Protein AF-W1X9Y3-F1 (afdb_monomer_lite)

Organism: NCBI:txid1403943

InterPro domains:
  IPR015813 Pyruvate/Phosphoenolpyruvate kinase-like domain superfamily [SSF51621] (1-136)
  IPR021135 Phosphoenolpyruvate carboxylase [PF00311] (2-136)
  IPR021135 Phosphoenolpyruvate carboxylase [PR00150] (36-56)
  IPR021135 Phosphoenolpyruvate carboxylase [PR00150] (78-107)
  IPR021135 Phosphoenolpyruvate carboxylase [PTHR30523] (2-136)
  IPR033129 Phosphoenolpyruvate carboxylase, His active site [PS00393] (38-50)

Structure (mmCIF, N/CA/C/O backbone):
data_AF-W1X9Y3-F1
#
_entry.id   AF-W1X9Y3-F1
#
loop_
_atom_site.group_PDB
_atom_site.id
_atom_site.type_symbol
_atom_site.label_atom_id
_atom_site.label_alt_id
_atom_site.label_comp_id
_atom_site.label_asym_id
_atom_site.label_entity_id
_atom_site.label_seq_id
_atom_site.pdbx_PDB_ins_code
_atom_site.Cartn_x
_atom_site.Cartn_y
_atom_site.Cartn_z
_atom_site.occupancy
_atom_site.B_iso_or_equiv
_atom_site.auth_seq_id
_atom_site.auth_comp_id
_atom_site.auth_asym_id
_atom_site.auth_atom_id
_atom_site.pdbx_PDB_model_num
ATOM 1 N N . PRO A 1 1 ? -1.146 -14.427 4.526 1.00 77.19 1 PRO A N 1
ATOM 2 C CA . PRO A 1 1 ? -1.978 -13.210 4.691 1.00 77.19 1 PRO A CA 1
ATOM 3 C C . PRO A 1 1 ? -2.707 -12.871 3.387 1.00 77.19 1 PRO A C 1
ATOM 5 O O . PRO A 1 1 ? -2.114 -13.002 2.320 1.00 77.19 1 PRO A O 1
ATOM 8 N N . VAL A 1 2 ? -3.977 -12.478 3.479 1.00 89.88 2 VAL A N 1
ATOM 9 C CA . VAL A 1 2 ? -4.767 -12.007 2.331 1.00 89.88 2 VAL A CA 1
ATOM 10 C C . VAL A 1 2 ? -4.465 -10.523 2.107 1.00 89.88 2 VAL A C 1
ATOM 12 O O . VAL A 1 2 ? -4.420 -9.758 3.070 1.00 89.88 2 VAL A O 1
ATOM 15 N N . ALA A 1 3 ? -4.240 -10.125 0.854 1.00 94.06 3 ALA A N 1
ATOM 16 C CA . ALA A 1 3 ? -4.003 -8.736 0.470 1.00 94.06 3 ALA A CA 1
ATOM 17 C C . ALA A 1 3 ? -5.013 -8.332 -0.618 1.00 94.06 3 ALA A C 1
ATOM 19 O O . ALA A 1 3 ? -4.892 -8.829 -1.739 1.00 94.06 3 ALA A O 1
ATOM 20 N N . PRO A 1 4 ? -6.017 -7.491 -0.311 1.00 95.19 4 PRO A N 1
ATOM 21 C CA . PRO A 1 4 ? -6.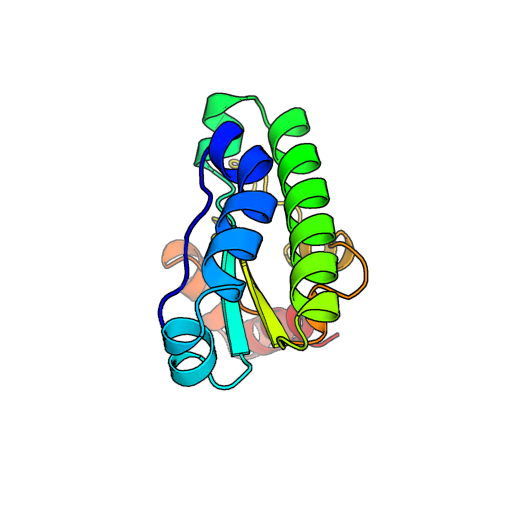942 -6.999 -1.324 1.00 95.19 4 PRO A CA 1
ATOM 22 C C . PRO A 1 4 ? -6.210 -6.097 -2.321 1.00 95.19 4 PRO A C 1
ATOM 24 O O . PRO A 1 4 ? -5.310 -5.344 -1.939 1.00 95.19 4 PRO A O 1
ATOM 27 N N . LEU A 1 5 ? -6.604 -6.193 -3.590 1.00 94.69 5 LEU A N 1
ATOM 28 C CA . LEU A 1 5 ? -6.145 -5.341 -4.682 1.00 94.69 5 LEU A CA 1
ATOM 29 C C . LEU A 1 5 ? -7.278 -4.390 -5.063 1.00 94.69 5 LEU A C 1
ATOM 31 O O . LEU A 1 5 ? -8.344 -4.849 -5.461 1.00 94.69 5 LEU A O 1
ATOM 35 N N . PHE A 1 6 ? -7.027 -3.087 -4.957 1.00 92.75 6 PHE A N 1
ATOM 36 C CA . PHE A 1 6 ? -7.919 -2.050 -5.472 1.00 92.75 6 PHE A CA 1
ATOM 37 C C . PHE A 1 6 ? -7.358 -1.545 -6.802 1.00 92.75 6 PHE A C 1
ATOM 39 O O . PHE A 1 6 ? -6.261 -0.977 -6.836 1.00 92.75 6 PHE A O 1
ATOM 46 N N . GLU A 1 7 ? -8.065 -1.829 -7.896 1.00 87.38 7 GLU A N 1
ATOM 47 C CA . GLU A 1 7 ? -7.531 -1.712 -9.254 1.00 87.38 7 GLU A CA 1
ATOM 48 C C . GLU A 1 7 ? -8.179 -0.585 -10.066 1.00 87.38 7 GLU A C 1
ATOM 50 O O . GLU A 1 7 ? -7.459 0.187 -10.701 1.00 87.38 7 GLU A O 1
ATOM 55 N N . THR A 1 8 ? -9.504 -0.454 -10.037 1.00 87.75 8 THR A N 1
ATOM 56 C CA . THR A 1 8 ? -10.239 0.596 -10.767 1.00 87.75 8 THR A CA 1
ATOM 57 C C . THR A 1 8 ? -10.321 1.903 -9.975 1.00 87.75 8 THR A C 1
ATOM 59 O O . THR A 1 8 ? -9.977 1.950 -8.789 1.00 87.75 8 THR A O 1
ATOM 62 N N . LEU A 1 9 ? -10.773 2.994 -10.609 1.00 85.38 9 LEU A N 1
ATOM 63 C CA . LEU A 1 9 ? -11.008 4.247 -9.884 1.00 85.38 9 LEU A CA 1
ATOM 64 C C . LEU A 1 9 ? -12.052 4.060 -8.771 1.00 85.38 9 LEU A C 1
ATOM 66 O O . LEU A 1 9 ? -11.857 4.537 -7.651 1.00 85.38 9 LEU A O 1
ATOM 70 N N . ASP A 1 10 ? -13.130 3.337 -9.068 1.00 89.50 10 ASP A N 1
ATOM 71 C CA . ASP A 1 10 ? -14.195 3.062 -8.106 1.00 89.50 10 ASP A CA 1
ATOM 72 C C . ASP A 1 10 ? -13.695 2.203 -6.941 1.00 89.50 10 ASP A C 1
ATOM 74 O O . ASP A 1 10 ? -14.016 2.492 -5.787 1.00 89.50 10 ASP A O 1
ATOM 78 N N . ASP A 1 11 ? -12.843 1.210 -7.200 1.00 91.81 11 ASP A N 1
ATOM 79 C CA . ASP A 1 11 ? -12.226 0.413 -6.135 1.00 91.81 11 ASP A CA 1
ATOM 80 C C . ASP A 1 11 ? -11.382 1.281 -5.198 1.00 91.81 11 ASP A C 1
ATOM 82 O O . ASP A 1 11 ? -11.470 1.147 -3.978 1.00 91.81 11 ASP A O 1
ATOM 86 N N . LEU A 1 12 ? -10.577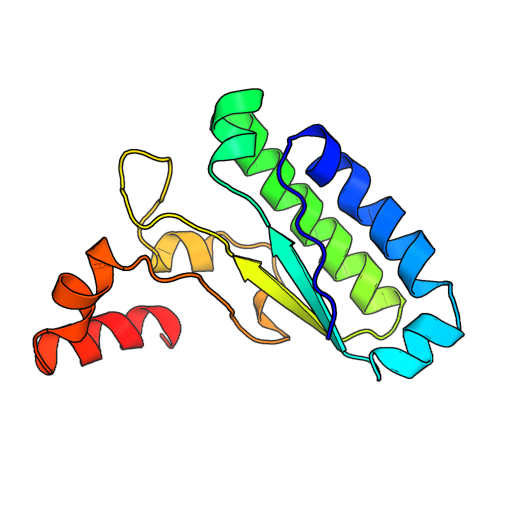 2.195 -5.751 1.00 91.00 12 LEU A N 1
ATOM 87 C CA . LEU A 1 12 ? -9.734 3.100 -4.966 1.00 91.00 12 LEU A CA 1
ATOM 88 C C . LEU A 1 12 ? -10.571 4.054 -4.110 1.00 91.00 12 LEU A C 1
ATOM 90 O O . LEU A 1 12 ? -10.246 4.270 -2.941 1.00 91.00 12 LEU A O 1
ATOM 94 N N . ASN A 1 13 ? -11.665 4.581 -4.663 1.00 91.38 13 ASN A N 1
ATOM 95 C CA . ASN A 1 13 ? -12.590 5.447 -3.932 1.00 91.38 13 ASN A CA 1
ATOM 96 C C . ASN A 1 13 ? -13.276 4.708 -2.771 1.00 91.38 13 ASN A C 1
ATOM 98 O O . ASN A 1 13 ? -13.503 5.302 -1.719 1.00 91.38 13 ASN A O 1
ATOM 102 N N . ASN A 1 14 ? -13.559 3.412 -2.935 1.00 95.31 14 ASN A N 1
ATOM 103 C CA . ASN A 1 14 ? -14.233 2.587 -1.928 1.00 95.31 14 ASN A CA 1
ATOM 104 C C . ASN A 1 14 ? -13.272 1.834 -0.987 1.00 95.31 14 ASN A C 1
ATOM 106 O O . ASN A 1 14 ? -13.715 1.234 -0.004 1.00 95.31 14 ASN A O 1
ATOM 110 N N . ALA A 1 15 ? -11.961 1.868 -1.244 1.00 96.31 15 ALA A N 1
ATOM 111 C CA . ALA A 1 15 ? -10.963 1.080 -0.520 1.00 96.31 15 ALA A CA 1
ATOM 112 C C . ALA A 1 15 ? -11.008 1.300 0.998 1.00 96.31 15 ALA A C 1
ATOM 114 O O . ALA A 1 15 ? -10.905 0.353 1.780 1.00 96.31 15 ALA A O 1
ATOM 115 N N . ASN A 1 16 ? -11.200 2.551 1.421 1.00 97.06 16 ASN A N 1
ATOM 116 C CA . ASN A 1 16 ? -11.296 2.906 2.831 1.00 97.06 16 ASN A CA 1
ATOM 117 C C . ASN A 1 16 ? -12.476 2.217 3.530 1.00 97.06 16 ASN A C 1
ATOM 119 O O . ASN A 1 16 ? -12.321 1.677 4.628 1.00 97.06 16 ASN A O 1
ATOM 123 N N . ASP A 1 17 ? -13.645 2.231 2.901 1.00 97.69 17 ASP A N 1
ATOM 124 C CA . ASP A 1 17 ? -14.876 1.725 3.501 1.00 97.69 17 ASP A CA 1
ATOM 125 C C . ASP A 1 17 ? -14.860 0.199 3.551 1.00 97.69 17 ASP A C 1
ATOM 127 O O . ASP A 1 17 ? -15.180 -0.388 4.587 1.00 97.69 17 ASP A O 1
ATOM 131 N N . VAL A 1 18 ? -14.372 -0.440 2.483 1.00 97.69 18 VAL A N 1
ATOM 132 C CA . VAL A 1 18 ? -14.138 -1.889 2.437 1.00 97.69 18 VAL A CA 1
ATOM 133 C C . VAL A 1 18 ? -13.193 -2.317 3.558 1.00 97.69 18 VAL A C 1
ATOM 135 O O . VAL A 1 18 ? -13.503 -3.236 4.319 1.00 97.69 18 VAL A O 1
ATOM 138 N N . MET A 1 19 ? -12.055 -1.634 3.708 1.00 97.94 19 MET A N 1
ATOM 139 C CA . MET A 1 19 ? -11.094 -1.974 4.756 1.00 97.94 19 MET A CA 1
ATOM 140 C C . MET A 1 19 ? -11.631 -1.679 6.155 1.00 97.94 19 MET A C 1
ATOM 142 O O . MET A 1 19 ? -11.390 -2.465 7.066 1.00 97.94 19 MET A O 1
ATOM 146 N N . THR A 1 20 ? -12.406 -0.610 6.338 1.00 97.94 20 THR A N 1
ATOM 147 C CA . THR A 1 20 ? -13.065 -0.313 7.619 1.00 97.94 20 THR A CA 1
ATOM 148 C C . THR A 1 20 ? -14.013 -1.441 8.020 1.00 97.94 20 THR A C 1
ATOM 150 O O . THR A 1 20 ? -13.958 -1.922 9.150 1.00 97.94 20 THR A O 1
ATOM 153 N N . GLN A 1 21 ? -14.854 -1.906 7.093 1.00 97.81 21 GLN A N 1
ATOM 154 C CA . GLN A 1 21 ? -15.769 -3.021 7.342 1.00 97.81 21 GLN A CA 1
ATOM 155 C C . GLN A 1 21 ? -15.005 -4.303 7.683 1.00 97.81 21 GLN A C 1
ATOM 157 O O . GLN A 1 21 ? -15.319 -4.959 8.673 1.00 97.81 21 GLN A O 1
ATOM 162 N N . LEU A 1 22 ? -13.965 -4.625 6.911 1.00 96.94 22 LEU A N 1
ATOM 163 C CA . LEU A 1 22 ? -13.153 -5.821 7.118 1.00 96.94 22 LEU A CA 1
ATOM 164 C C . LEU A 1 22 ? -12.430 -5.808 8.477 1.00 96.94 22 LEU A C 1
ATOM 166 O O . LEU A 1 22 ? -12.409 -6.816 9.183 1.00 96.94 22 LEU A O 1
ATOM 170 N N . LEU A 1 23 ? -11.876 -4.660 8.874 1.00 96.81 23 LEU A N 1
ATOM 171 C CA . LEU A 1 23 ? -11.162 -4.492 10.144 1.00 96.81 23 LEU A CA 1
ATOM 172 C C . LEU A 1 23 ? -12.079 -4.454 11.375 1.00 96.81 23 LEU A C 1
ATOM 174 O O . LEU A 1 23 ? -11.560 -4.555 12.488 1.00 96.81 23 LEU A O 1
ATOM 178 N N . ASN A 1 24 ? -13.398 -4.346 11.188 1.00 96.56 24 ASN A N 1
ATOM 179 C CA . ASN A 1 24 ? -14.407 -4.463 12.247 1.00 96.56 24 ASN A CA 1
ATOM 180 C C . ASN A 1 24 ? -14.872 -5.912 12.485 1.00 96.56 24 ASN A C 1
ATOM 182 O O . ASN A 1 24 ? -15.677 -6.157 13.379 1.00 96.56 24 ASN A O 1
ATOM 186 N N . ILE A 1 25 ? -14.380 -6.882 11.708 1.00 97.31 25 ILE A N 1
ATOM 187 C CA . ILE A 1 25 ? -14.688 -8.302 11.905 1.00 97.31 25 ILE A CA 1
ATOM 188 C C . ILE A 1 25 ? -13.659 -8.905 12.869 1.00 97.31 25 ILE A C 1
ATOM 190 O O . ILE A 1 25 ? -12.499 -9.103 12.502 1.00 97.31 25 ILE A O 1
ATOM 194 N N . ASP A 1 26 ? -14.082 -9.265 14.082 1.00 96.25 26 ASP A N 1
ATOM 195 C CA . ASP A 1 26 ? -13.191 -9.779 15.139 1.00 96.25 26 ASP A CA 1
ATOM 196 C C . ASP A 1 26 ? -12.370 -10.999 14.708 1.00 96.25 26 ASP A C 1
ATOM 198 O O . ASP A 1 26 ? -11.165 -11.072 14.958 1.00 96.25 26 ASP A O 1
ATOM 202 N N . TRP A 1 27 ? -13.000 -11.941 14.000 1.00 97.06 27 TRP A N 1
ATOM 203 C CA . TRP A 1 27 ? -12.305 -13.113 13.463 1.00 97.06 27 TRP A CA 1
ATOM 204 C C . TRP A 1 27 ? -11.174 -12.718 12.505 1.00 97.06 27 TRP A C 1
ATOM 206 O O . TRP A 1 27 ? -10.074 -13.269 12.576 1.00 97.06 27 TRP A O 1
ATOM 216 N N . TYR A 1 28 ? -11.415 -11.722 11.647 1.00 96.88 28 TYR A N 1
ATOM 217 C CA . TYR A 1 28 ? -10.413 -11.241 10.704 1.00 96.88 28 TYR A CA 1
ATOM 218 C C . TYR A 1 28 ? -9.265 -10.536 11.430 1.00 96.88 28 TYR A C 1
ATOM 220 O O . TYR A 1 28 ? -8.100 -10.806 11.141 1.00 96.88 28 TYR A O 1
ATOM 228 N N . ARG A 1 29 ? -9.573 -9.702 12.435 1.00 95.00 29 ARG A N 1
ATOM 229 C CA . ARG A 1 29 ? -8.556 -9.063 13.291 1.00 95.00 29 ARG A CA 1
ATOM 230 C C . ARG A 1 29 ? -7.650 -10.095 13.964 1.00 95.00 29 ARG A C 1
ATOM 232 O O . ARG A 1 29 ? -6.432 -9.913 13.992 1.00 95.00 29 ARG A O 1
ATOM 239 N N . GLY A 1 30 ? -8.237 -11.184 14.464 1.00 94.88 30 GLY A N 1
ATOM 240 C CA . GLY A 1 30 ? -7.499 -12.305 15.048 1.00 94.88 30 GLY A CA 1
ATOM 241 C C . GLY A 1 30 ? -6.588 -13.008 14.038 1.00 94.88 30 GLY A C 1
ATOM 242 O O . GLY A 1 30 ? -5.449 -13.337 14.368 1.00 94.88 30 GLY A O 1
ATOM 243 N N . LEU A 1 31 ? -7.053 -13.180 12.797 1.00 95.81 31 LEU A N 1
ATOM 244 C CA . LEU A 1 31 ? -6.287 -13.808 11.718 1.00 95.81 31 LEU A CA 1
ATOM 245 C C . LEU A 1 31 ? -5.063 -12.983 11.297 1.00 95.81 31 LEU A C 1
ATOM 247 O O . LEU A 1 31 ? -3.996 -13.548 11.063 1.00 95.81 31 LEU A O 1
ATOM 251 N N . ILE A 1 32 ? -5.211 -11.661 11.168 1.00 96.12 32 ILE A N 1
ATOM 252 C CA . ILE A 1 32 ? -4.140 -10.790 10.654 1.00 96.12 32 ILE A CA 1
ATOM 253 C C . ILE A 1 32 ? -3.100 -10.403 11.710 1.00 96.12 32 ILE A C 1
ATOM 255 O O . ILE A 1 32 ? -2.052 -9.862 11.362 1.00 96.12 32 ILE A O 1
ATOM 259 N N . GLN A 1 33 ? -3.383 -10.654 12.993 1.00 95.25 33 GLN A N 1
ATOM 260 C CA . GLN A 1 33 ? -2.470 -10.400 14.114 1.00 95.25 33 GLN A CA 1
ATOM 261 C C . GLN A 1 33 ? -1.856 -8.988 14.095 1.00 95.25 33 GLN A C 1
ATOM 263 O O . GLN A 1 33 ? -0.659 -8.802 14.303 1.00 95.25 33 GLN A O 1
ATOM 268 N N . GLY A 1 34 ? -2.687 -7.983 13.811 1.00 94.62 34 GLY A N 1
ATOM 269 C CA . GLY A 1 34 ? -2.268 -6.582 13.797 1.00 94.62 34 GLY A CA 1
ATOM 270 C C . GLY A 1 34 ? -1.517 -6.129 12.542 1.00 94.62 34 GLY A C 1
ATOM 271 O O . GLY A 1 34 ? -1.084 -4.984 12.517 1.00 94.62 34 GLY A O 1
ATOM 272 N N . LYS A 1 35 ? -1.372 -6.965 11.502 1.00 95.94 35 LYS A N 1
ATOM 273 C CA . LYS A 1 35 ? -0.646 -6.618 10.266 1.00 95.94 35 LYS A CA 1
ATOM 274 C C . LYS A 1 35 ? -1.501 -6.815 9.023 1.00 95.94 35 LYS A C 1
ATOM 276 O O . LYS A 1 35 ? -1.906 -7.933 8.719 1.00 95.94 35 LYS A O 1
ATOM 281 N N . GLN A 1 36 ? -1.714 -5.754 8.252 1.00 96.44 36 GLN A N 1
ATOM 282 C CA . GLN A 1 36 ? -2.483 -5.803 7.012 1.00 96.44 36 GLN A CA 1
ATOM 283 C C . GLN A 1 36 ? -1.644 -5.333 5.829 1.00 96.44 36 GLN A C 1
ATOM 285 O O . GLN A 1 36 ? -0.960 -4.317 5.888 1.00 96.44 36 GLN A O 1
ATOM 290 N N . MET A 1 37 ? -1.757 -6.051 4.715 1.00 96.12 37 MET A N 1
ATOM 291 C CA . MET A 1 37 ? -1.184 -5.635 3.440 1.00 96.12 37 MET A CA 1
ATOM 292 C C . MET A 1 37 ? -2.297 -5.263 2.469 1.00 96.12 37 MET A C 1
ATOM 294 O O . MET A 1 37 ? -3.257 -6.017 2.343 1.00 96.12 37 MET A O 1
ATOM 298 N N . VAL A 1 38 ? -2.174 -4.141 1.768 1.00 95.44 38 VAL A N 1
ATOM 299 C CA . VAL A 1 38 ? -3.124 -3.735 0.718 1.00 95.44 38 VAL A CA 1
ATOM 300 C C . VAL A 1 38 ? -2.353 -3.462 -0.562 1.00 95.44 38 VAL A C 1
ATOM 302 O O . VAL A 1 38 ? -1.338 -2.769 -0.531 1.00 95.44 38 VAL A O 1
ATOM 305 N N . MET A 1 39 ? -2.815 -4.015 -1.681 1.00 93.44 39 MET A N 1
ATOM 306 C CA . MET A 1 39 ? -2.218 -3.793 -2.991 1.00 93.44 39 MET A CA 1
ATOM 307 C C . MET A 1 39 ? -2.943 -2.667 -3.731 1.00 93.44 39 MET A C 1
ATOM 309 O O . MET A 1 39 ? -4.170 -2.644 -3.801 1.00 93.44 39 MET A O 1
ATOM 313 N N . ILE A 1 40 ? -2.168 -1.744 -4.301 1.00 88.56 40 ILE A N 1
ATOM 314 C CA . ILE A 1 40 ? -2.671 -0.619 -5.096 1.00 88.56 40 ILE A CA 1
ATOM 315 C C . ILE A 1 40 ? -2.344 -0.871 -6.570 1.00 88.56 40 ILE A C 1
ATOM 317 O O . ILE A 1 40 ? -1.170 -1.018 -6.938 1.00 88.56 40 ILE A O 1
ATOM 321 N N . GLY A 1 41 ? -3.383 -0.934 -7.406 1.00 82.50 41 GLY A N 1
ATOM 322 C CA . GLY A 1 41 ? -3.271 -1.032 -8.858 1.00 82.50 41 GLY A CA 1
ATOM 323 C C . GLY A 1 41 ? -2.991 0.332 -9.493 1.00 82.50 41 GLY A C 1
ATOM 324 O O . GLY A 1 41 ? -3.558 1.342 -9.086 1.00 82.50 41 GLY A O 1
ATOM 325 N N . TYR A 1 42 ? -2.087 0.371 -10.481 1.00 70.81 42 TYR A N 1
ATOM 326 C CA . TYR A 1 42 ? -1.714 1.614 -11.177 1.00 70.81 42 TYR A CA 1
ATOM 327 C C . TYR A 1 42 ? -2.102 1.647 -12.657 1.00 70.81 42 TYR A C 1
ATOM 329 O O . TYR A 1 42 ? -2.486 2.696 -13.169 1.00 70.81 42 TYR A O 1
ATOM 337 N N . SER A 1 43 ? -1.961 0.519 -13.360 1.00 65.19 43 SER A N 1
ATOM 338 C CA . SER A 1 43 ? -2.132 0.466 -14.818 1.00 65.19 43 SER A CA 1
ATOM 339 C C . SER A 1 43 ? -3.594 0.510 -15.235 1.00 65.19 43 SER A C 1
ATOM 341 O O . SER A 1 43 ? -3.929 1.201 -16.193 1.00 65.19 43 SER A O 1
ATOM 343 N N . ASP A 1 44 ? -4.458 -0.212 -14.534 1.00 66.25 44 ASP A N 1
ATOM 344 C CA . ASP A 1 44 ? -5.851 -0.343 -14.943 1.00 66.25 44 ASP A CA 1
ATOM 345 C C . ASP A 1 44 ? -6.687 0.865 -14.507 1.00 66.25 44 ASP A C 1
ATOM 347 O O . ASP A 1 44 ? -7.467 1.357 -15.316 1.00 66.25 44 ASP A O 1
ATOM 351 N N . SER A 1 45 ? -6.383 1.499 -13.367 1.00 58.72 45 SER A N 1
ATOM 352 C CA . SER A 1 45 ? -6.986 2.794 -12.993 1.00 58.72 45 SER A CA 1
ATOM 353 C C . SER A 1 45 ? -6.640 3.909 -13.990 1.00 58.72 45 SER A C 1
ATOM 355 O O . SER A 1 45 ? -7.467 4.770 -14.285 1.00 58.72 45 SER A O 1
ATOM 357 N N . ALA A 1 46 ? -5.420 3.906 -14.541 1.00 65.38 46 ALA A N 1
ATOM 358 C CA . ALA A 1 46 ? -5.006 4.891 -15.540 1.00 65.38 46 ALA A CA 1
ATOM 359 C C . ALA A 1 46 ? -5.678 4.678 -16.908 1.00 65.38 46 ALA A C 1
ATOM 361 O O . ALA A 1 46 ? -5.934 5.659 -17.608 1.00 65.38 46 ALA A O 1
ATOM 362 N N . LYS A 1 47 ? -5.964 3.424 -17.290 1.00 69.56 47 LYS A N 1
ATOM 363 C CA . LYS A 1 47 ? -6.757 3.104 -18.492 1.00 69.56 47 LYS A CA 1
ATOM 364 C C . LYS A 1 47 ? -8.225 3.498 -18.328 1.00 69.56 47 LYS A C 1
ATOM 366 O O . 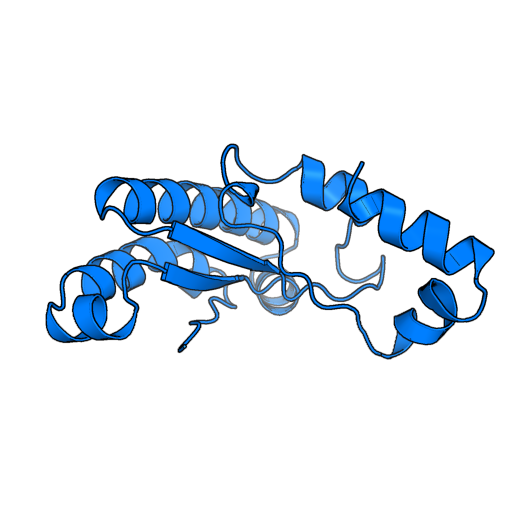LYS A 1 47 ? -8.846 3.877 -19.312 1.00 69.56 47 LYS A O 1
ATOM 371 N N . ASP A 1 48 ? -8.740 3.394 -17.108 1.00 60.41 48 ASP A N 1
ATOM 372 C CA . ASP A 1 48 ? -10.139 3.632 -16.759 1.00 60.41 48 ASP A CA 1
ATOM 373 C C . ASP A 1 48 ? -10.489 5.132 -16.690 1.00 60.41 48 ASP A C 1
ATOM 375 O O . ASP A 1 48 ? -11.416 5.590 -17.351 1.00 60.41 48 ASP A O 1
ATOM 379 N N . ALA A 1 49 ? -9.695 5.930 -15.966 1.00 62.94 49 ALA A N 1
ATOM 380 C CA . ALA A 1 49 ? -10.025 7.329 -15.655 1.00 62.94 49 ALA A CA 1
ATOM 381 C C . ALA A 1 49 ? -9.005 8.372 -16.156 1.00 62.94 49 ALA A C 1
ATOM 383 O O . ALA A 1 49 ? -9.171 9.576 -15.943 1.00 62.94 49 ALA A O 1
ATOM 384 N N . GLY A 1 50 ? -7.925 7.928 -16.803 1.00 72.12 50 GLY A N 1
ATOM 385 C CA . GLY A 1 50 ? -6.789 8.773 -17.165 1.00 72.12 50 GLY A CA 1
ATOM 386 C C . GLY A 1 50 ? -5.786 8.966 -16.018 1.00 72.12 50 GLY A C 1
ATOM 387 O O . GLY A 1 50 ? -6.102 8.883 -14.832 1.00 72.12 50 GLY A O 1
ATOM 388 N N . VAL A 1 51 ? -4.529 9.240 -16.380 1.00 73.31 51 VAL A N 1
ATOM 389 C CA . VAL A 1 51 ? -3.371 9.191 -15.462 1.00 73.31 51 VAL A CA 1
ATOM 390 C C . VAL A 1 51 ? -3.487 10.161 -14.281 1.00 73.31 51 VAL A C 1
ATOM 392 O O . VAL A 1 51 ? -3.117 9.802 -13.164 1.00 73.31 51 VAL A O 1
ATOM 395 N N . MET A 1 52 ? -3.993 11.379 -14.497 1.00 80.25 52 MET A N 1
ATOM 396 C CA . MET A 1 52 ? -4.075 12.396 -13.440 1.00 80.25 52 MET A CA 1
ATOM 397 C C . MET A 1 52 ? -5.124 12.041 -12.380 1.00 80.25 52 MET A C 1
ATOM 399 O O . MET A 1 52 ? -4.814 12.066 -11.190 1.00 80.25 52 MET A O 1
ATOM 403 N N . ALA A 1 53 ? -6.335 11.665 -12.804 1.00 80.75 53 ALA A N 1
ATOM 404 C CA . ALA A 1 53 ? -7.406 11.260 -11.896 1.00 80.75 53 ALA A CA 1
ATOM 405 C C . ALA A 1 53 ? -7.025 9.990 -11.123 1.00 80.75 53 ALA A C 1
ATOM 407 O O . ALA A 1 53 ? -7.152 9.957 -9.901 1.00 80.75 53 ALA A O 1
ATOM 408 N N . ALA A 1 54 ? -6.457 8.997 -11.815 1.00 79.00 54 ALA A N 1
ATOM 409 C CA . ALA A 1 54 ? -5.940 7.781 -11.196 1.00 79.00 54 ALA A CA 1
ATOM 410 C C . ALA A 1 54 ? -4.862 8.074 -10.141 1.00 79.00 54 ALA A C 1
ATOM 412 O O . ALA A 1 54 ? -4.935 7.563 -9.027 1.00 79.00 54 ALA A O 1
ATOM 413 N N . SER A 1 55 ? -3.889 8.935 -10.459 1.00 81.81 55 SER A N 1
ATOM 414 C CA . SER A 1 55 ? -2.808 9.285 -9.526 1.00 81.81 55 SER A CA 1
ATOM 415 C C . SER A 1 55 ? -3.334 9.997 -8.278 1.00 81.81 55 SER A C 1
ATOM 417 O O . SER A 1 55 ? -2.884 9.719 -7.167 1.00 81.81 55 SER A O 1
ATOM 419 N N . TRP A 1 56 ? -4.311 10.895 -8.444 1.00 86.06 56 TRP A N 1
ATOM 420 C CA . TRP A 1 56 ? -4.949 11.581 -7.322 1.00 86.06 56 TRP A CA 1
ATOM 421 C C . TRP A 1 56 ? -5.767 10.624 -6.449 1.00 86.06 56 TRP A C 1
ATOM 423 O O . TRP A 1 56 ? -5.626 10.633 -5.227 1.00 86.06 56 TRP A O 1
ATOM 433 N N . ALA A 1 57 ? -6.566 9.749 -7.062 1.00 87.56 57 ALA A N 1
ATOM 434 C CA . ALA A 1 57 ? -7.341 8.746 -6.339 1.00 87.56 57 ALA A CA 1
ATOM 435 C C . ALA A 1 57 ? -6.443 7.766 -5.574 1.00 87.56 57 ALA A C 1
ATOM 437 O O . ALA A 1 57 ? -6.709 7.469 -4.414 1.00 87.56 57 ALA A O 1
ATOM 438 N N . GLN A 1 58 ? -5.328 7.332 -6.168 1.00 87.69 58 GLN A N 1
ATOM 439 C CA . GLN A 1 58 ? -4.329 6.505 -5.486 1.00 87.69 58 GLN A CA 1
ATOM 440 C C . GLN A 1 58 ? -3.732 7.212 -4.271 1.00 87.69 58 GLN A C 1
ATOM 442 O O . GLN A 1 58 ? -3.526 6.575 -3.241 1.00 87.69 58 GLN A O 1
ATOM 447 N N . TYR A 1 59 ? -3.426 8.507 -4.374 1.00 89.25 59 TYR A N 1
ATOM 448 C CA . TYR A 1 59 ? -2.918 9.276 -3.239 1.00 89.25 59 TYR A CA 1
ATOM 449 C C . TYR A 1 59 ? -3.953 9.328 -2.106 1.00 89.25 59 TYR A C 1
ATOM 451 O O . TYR A 1 59 ? -3.645 8.973 -0.969 1.00 89.25 59 TYR A O 1
ATOM 459 N N . GLN A 1 60 ? -5.193 9.700 -2.434 1.00 93.12 60 GLN A N 1
ATOM 460 C CA . GLN A 1 60 ? -6.290 9.823 -1.471 1.00 93.12 60 GLN A CA 1
ATOM 461 C C . GLN A 1 60 ? -6.632 8.482 -0.807 1.00 93.12 60 GLN A C 1
ATOM 463 O O . GLN A 1 60 ? -6.797 8.424 0.411 1.00 93.12 60 GLN A O 1
ATOM 468 N N . ALA A 1 61 ? -6.686 7.397 -1.584 1.00 93.38 61 ALA A N 1
ATOM 469 C CA . ALA A 1 61 ? -6.948 6.055 -1.076 1.00 93.38 61 ALA A CA 1
ATOM 470 C C . ALA A 1 61 ? -5.865 5.613 -0.084 1.00 93.38 61 ALA A C 1
ATOM 472 O O . ALA A 1 61 ? -6.176 5.124 0.998 1.00 93.38 61 ALA A O 1
ATOM 473 N N . GLN A 1 62 ? -4.590 5.827 -0.416 1.00 93.56 62 GLN A N 1
ATOM 474 C CA . GLN A 1 62 ? -3.478 5.480 0.468 1.00 93.56 62 GLN A CA 1
ATOM 475 C C . GLN A 1 62 ? -3.497 6.293 1.769 1.00 93.56 62 GLN A C 1
ATOM 477 O O . GLN A 1 62 ? -3.364 5.710 2.842 1.00 93.56 62 GLN A O 1
ATOM 482 N N . ASP A 1 63 ? -3.720 7.609 1.697 1.00 95.31 63 ASP A N 1
ATOM 483 C CA . ASP A 1 63 ? -3.848 8.471 2.882 1.00 95.31 63 ASP A CA 1
ATOM 484 C C . ASP A 1 63 ? -5.019 8.040 3.789 1.00 95.31 63 ASP A C 1
ATOM 486 O O . ASP A 1 63 ? -4.870 7.937 5.011 1.00 95.31 63 ASP A O 1
ATOM 490 N N . ALA A 1 64 ? -6.172 7.707 3.203 1.00 96.31 64 ALA A N 1
ATOM 491 C CA . ALA A 1 64 ? -7.327 7.208 3.945 1.00 96.31 64 ALA A CA 1
ATOM 492 C C . ALA A 1 64 ? -7.055 5.841 4.600 1.00 96.31 64 ALA A C 1
ATOM 494 O O . ALA A 1 64 ? -7.336 5.655 5.785 1.00 96.31 64 ALA A O 1
ATOM 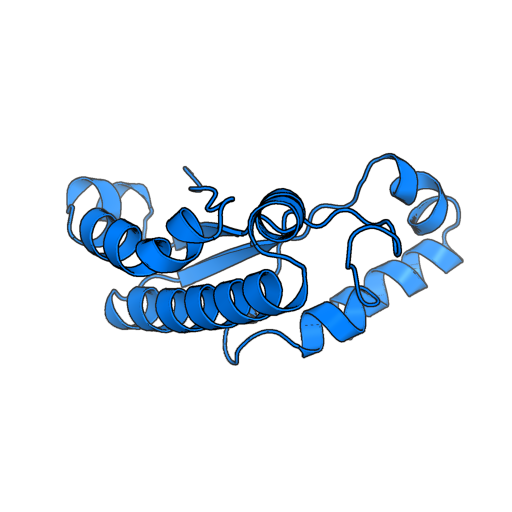495 N N . LEU A 1 65 ? -6.445 4.906 3.864 1.00 96.50 65 LEU A N 1
ATOM 496 C CA . LEU A 1 65 ? -6.084 3.578 4.367 1.00 96.50 65 LEU A CA 1
ATOM 497 C C . LEU A 1 65 ? -5.101 3.648 5.538 1.00 96.50 65 LEU A C 1
ATOM 499 O O . LEU A 1 65 ? -5.286 2.924 6.518 1.00 96.50 65 LEU A O 1
ATOM 503 N N . ILE A 1 66 ? -4.097 4.530 5.463 1.00 95.44 66 ILE A N 1
ATOM 504 C CA . ILE A 1 66 ? -3.152 4.779 6.562 1.00 95.44 66 ILE A CA 1
ATOM 505 C C . ILE A 1 66 ? -3.924 5.204 7.810 1.00 95.44 66 ILE A C 1
ATOM 507 O O . ILE A 1 66 ? -3.807 4.559 8.849 1.00 95.44 66 ILE A O 1
ATOM 511 N N . LYS A 1 67 ? -4.780 6.226 7.697 1.00 96.31 67 LYS A N 1
ATOM 512 C CA . LYS A 1 67 ? -5.574 6.739 8.826 1.00 96.31 67 LYS A CA 1
ATOM 513 C C . LYS A 1 67 ? -6.499 5.677 9.417 1.00 96.31 67 LYS A C 1
ATOM 515 O O . LYS A 1 67 ? -6.645 5.600 10.635 1.00 96.31 67 LYS A O 1
ATOM 520 N N . THR A 1 68 ? -7.134 4.866 8.578 1.00 96.75 68 THR A N 1
ATOM 521 C CA . THR A 1 68 ? -8.042 3.799 9.019 1.00 96.75 68 THR A CA 1
ATOM 522 C C . THR A 1 68 ? -7.296 2.679 9.734 1.00 96.75 68 THR A C 1
ATOM 524 O O . THR A 1 68 ? -7.725 2.254 10.807 1.00 96.75 68 THR A O 1
ATOM 527 N N . CYS A 1 69 ? -6.146 2.251 9.213 1.00 96.00 69 CYS A N 1
ATOM 528 C CA . CYS A 1 69 ? -5.319 1.245 9.874 1.00 96.00 69 CYS A CA 1
ATOM 529 C C . CYS A 1 69 ? -4.722 1.775 11.187 1.00 96.00 69 CYS A C 1
ATOM 531 O O . CYS A 1 69 ? -4.790 1.076 12.196 1.00 96.00 69 CYS A O 1
ATOM 533 N N . GLU A 1 70 ? -4.242 3.025 11.220 1.00 95.50 70 GLU A N 1
ATOM 534 C CA . GLU A 1 70 ? -3.745 3.671 12.443 1.00 95.50 70 GLU A CA 1
ATOM 535 C C . GLU A 1 70 ? -4.832 3.725 13.531 1.00 95.50 70 GLU A C 1
ATOM 537 O O . GLU A 1 70 ? -4.590 3.302 14.662 1.00 95.50 70 GLU A O 1
ATOM 542 N N . LYS A 1 71 ? -6.059 4.149 13.190 1.00 96.25 71 LYS A N 1
ATOM 543 C CA . LYS A 1 71 ? -7.206 4.144 14.122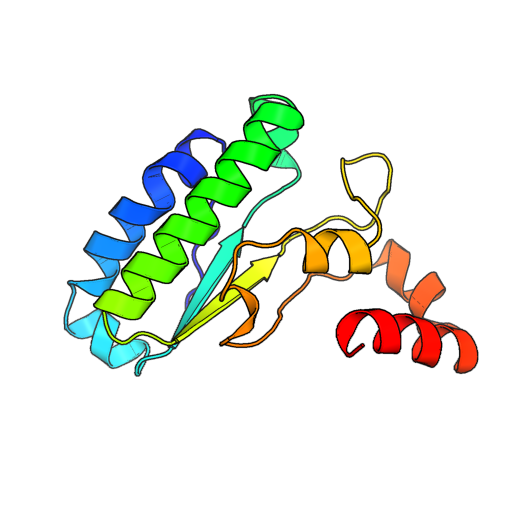 1.00 96.25 71 LYS A CA 1
ATOM 544 C C . LYS A 1 71 ? -7.555 2.745 14.626 1.00 96.25 71 LYS A C 1
ATOM 546 O O . LYS A 1 71 ? -7.955 2.589 15.775 1.00 96.25 71 LYS A O 1
ATOM 551 N N . ALA A 1 72 ? -7.414 1.736 13.771 1.00 95.81 72 ALA A N 1
ATOM 552 C CA . ALA A 1 72 ? -7.703 0.347 14.097 1.00 95.81 72 ALA A CA 1
ATOM 553 C C . ALA A 1 72 ? -6.551 -0.364 14.836 1.00 95.81 72 ALA A C 1
ATOM 555 O O . ALA A 1 72 ? -6.704 -1.543 15.175 1.00 95.81 72 ALA A O 1
ATOM 556 N N . GLY A 1 73 ? -5.414 0.306 15.070 1.00 95.81 73 GLY A N 1
ATOM 557 C CA . GLY A 1 73 ? -4.217 -0.293 15.668 1.00 95.81 73 GLY A CA 1
ATOM 558 C C . GLY A 1 73 ? -3.570 -1.367 14.787 1.00 95.81 73 GLY A C 1
ATOM 559 O O . GLY A 1 73 ? -3.053 -2.353 15.307 1.00 95.81 73 GLY A O 1
ATOM 560 N N . ILE A 1 74 ? -3.662 -1.215 13.464 1.00 95.88 74 ILE A N 1
ATOM 561 C CA . ILE A 1 74 ? -3.148 -2.153 12.463 1.00 95.88 74 ILE A CA 1
ATOM 562 C C . ILE A 1 74 ? -1.929 -1.548 11.764 1.00 95.88 74 ILE A C 1
ATOM 564 O O . ILE A 1 74 ? -1.975 -0.429 11.257 1.00 95.88 74 ILE A O 1
ATOM 568 N N . GLU A 1 75 ? -0.846 -2.316 11.692 1.00 95.75 75 GLU A N 1
ATOM 569 C CA . GLU A 1 75 ? 0.330 -2.005 10.885 1.00 95.75 75 GLU A CA 1
ATOM 570 C C . GLU A 1 75 ? 0.008 -2.263 9.406 1.00 95.75 75 GLU A C 1
ATOM 572 O O . GLU A 1 75 ? -0.249 -3.402 9.002 1.00 95.75 75 GLU A O 1
ATOM 577 N N . LEU A 1 76 ? -0.010 -1.197 8.604 1.00 95.56 76 LEU A N 1
ATOM 578 C CA . LEU A 1 76 ? -0.294 -1.258 7.172 1.00 95.56 76 LEU A CA 1
ATOM 579 C C . LEU A 1 76 ? 0.999 -1.330 6.353 1.00 95.56 76 LEU A C 1
ATOM 581 O O . LEU A 1 76 ? 1.852 -0.450 6.459 1.00 95.56 76 LEU A O 1
ATOM 585 N N . THR A 1 77 ? 1.085 -2.315 5.460 1.00 94.75 77 THR A N 1
ATOM 586 C CA . THR A 1 77 ? 2.063 -2.348 4.364 1.00 94.75 77 THR A CA 1
ATOM 587 C C . THR A 1 77 ? 1.345 -2.121 3.036 1.00 94.75 77 THR A C 1
ATOM 589 O O . THR A 1 77 ? 0.482 -2.911 2.640 1.00 94.75 77 THR A O 1
ATOM 592 N N . LEU A 1 78 ? 1.727 -1.073 2.311 1.00 91.88 78 LEU A N 1
ATOM 593 C CA . LEU A 1 78 ? 1.239 -0.839 0.955 1.00 91.88 78 LEU A CA 1
ATOM 594 C C . LEU A 1 78 ? 2.088 -1.630 -0.047 1.00 91.88 78 LEU A C 1
ATOM 596 O O . LEU A 1 78 ? 3.320 -1.587 -0.032 1.00 91.88 78 LEU A O 1
ATOM 600 N N . PHE A 1 79 ? 1.413 -2.392 -0.905 1.00 90.94 79 PHE A N 1
ATOM 601 C CA . PHE A 1 79 ? 2.026 -3.150 -1.983 1.00 90.94 79 PHE A CA 1
ATOM 602 C C . PHE A 1 79 ? 1.759 -2.460 -3.322 1.00 90.94 79 PHE A C 1
ATOM 604 O O . PHE A 1 79 ? 0.643 -2.444 -3.839 1.00 90.94 79 PHE A O 1
ATOM 611 N N . HIS A 1 80 ? 2.812 -1.904 -3.911 1.00 85.19 80 HIS A N 1
ATOM 612 C CA . HIS A 1 80 ? 2.726 -1.179 -5.169 1.00 85.19 80 HIS A CA 1
ATOM 613 C C . HIS A 1 80 ? 2.908 -2.126 -6.359 1.00 85.19 80 HIS A C 1
ATOM 615 O O . HIS A 1 80 ? 4.029 -2.521 -6.693 1.00 85.19 80 HIS A O 1
ATOM 621 N N . GLY A 1 81 ? 1.806 -2.440 -7.044 1.00 72.38 81 GLY A N 1
ATOM 622 C CA . GLY A 1 81 ? 1.786 -3.250 -8.265 1.00 72.38 81 GLY A CA 1
ATOM 623 C C . GLY A 1 81 ? 2.251 -2.499 -9.516 1.00 72.38 81 GLY A C 1
ATOM 624 O O . GLY A 1 81 ? 1.609 -2.598 -10.560 1.00 72.38 81 GLY A O 1
ATOM 625 N N . ARG A 1 82 ? 3.305 -1.678 -9.427 1.00 69.31 82 ARG A N 1
ATOM 626 C CA . ARG A 1 82 ? 3.748 -0.852 -10.560 1.00 69.31 82 ARG A CA 1
ATOM 627 C C . ARG A 1 82 ? 4.402 -1.688 -11.659 1.00 69.31 82 ARG A C 1
ATOM 629 O O . ARG A 1 82 ? 5.229 -2.555 -11.393 1.00 69.31 82 ARG A O 1
ATOM 636 N N . GLY A 1 83 ? 4.064 -1.359 -12.907 1.00 51.78 83 GLY A N 1
ATOM 637 C CA . GLY A 1 83 ? 4.854 -1.746 -14.069 1.00 51.78 83 GLY A CA 1
ATOM 638 C C . GLY A 1 83 ? 6.034 -0.790 -14.256 1.00 51.78 83 GLY A C 1
ATOM 639 O O . GLY A 1 83 ? 5.862 0.421 -14.158 1.00 51.78 83 GLY A O 1
ATOM 640 N N . GLY A 1 84 ? 7.232 -1.320 -14.495 1.00 41.22 84 GLY A N 1
ATOM 641 C CA . GLY A 1 84 ? 8.490 -0.582 -14.604 1.00 41.22 84 GLY A CA 1
ATOM 642 C C . GLY A 1 84 ? 8.660 0.241 -15.886 1.00 41.22 84 GLY A C 1
ATOM 643 O O . GLY A 1 84 ? 9.666 0.933 -16.023 1.00 41.22 84 GLY A O 1
ATOM 644 N N . SER A 1 85 ? 7.708 0.213 -16.823 1.00 38.94 85 SER A N 1
ATOM 645 C CA . SER A 1 85 ? 7.816 0.974 -18.070 1.00 38.94 85 SER A CA 1
ATOM 646 C C . SER A 1 85 ? 7.418 2.450 -17.891 1.00 38.94 85 SER A C 1
ATOM 648 O O . SER A 1 85 ? 6.273 2.751 -17.539 1.00 38.94 85 SER A O 1
ATOM 650 N N . ILE A 1 86 ? 8.322 3.369 -18.254 1.00 40.31 86 ILE A N 1
ATOM 651 C CA . ILE A 1 86 ? 8.098 4.831 -18.342 1.00 40.31 86 ILE A CA 1
ATOM 652 C C . ILE A 1 86 ? 6.823 5.169 -19.150 1.00 40.31 86 ILE A C 1
ATOM 654 O O . ILE A 1 86 ? 6.113 6.119 -18.833 1.00 40.31 86 ILE A O 1
ATOM 658 N N . GLY A 1 87 ? 6.467 4.342 -20.143 1.00 32.44 87 GLY A N 1
ATOM 659 C CA . GLY A 1 87 ? 5.280 4.510 -20.996 1.00 32.44 87 GLY A CA 1
ATOM 660 C C . GLY A 1 87 ? 3.924 4.153 -20.367 1.00 32.44 87 GLY A C 1
ATOM 661 O O . GLY A 1 87 ? 2.904 4.311 -21.030 1.00 32.44 87 GLY A 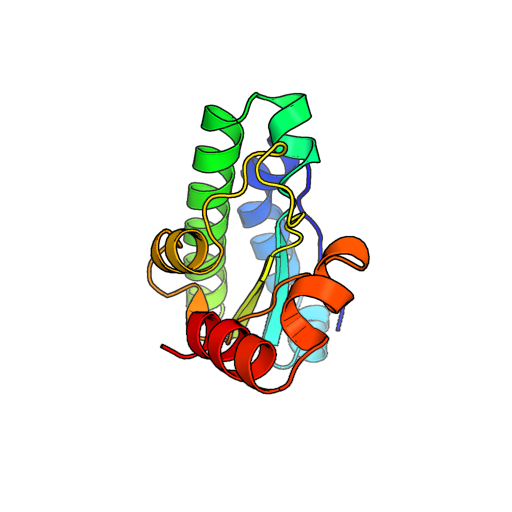O 1
ATOM 662 N N . ARG A 1 88 ? 3.878 3.677 -19.113 1.00 44.34 88 ARG A N 1
ATOM 663 C CA . ARG A 1 88 ? 2.629 3.354 -18.385 1.00 44.34 88 ARG A CA 1
ATOM 664 C C . ARG A 1 88 ? 2.435 4.186 -17.109 1.00 44.34 88 ARG A C 1
ATOM 666 O O . ARG A 1 88 ? 1.779 3.743 -16.174 1.00 44.34 88 ARG A O 1
ATOM 673 N N . GLY A 1 89 ? 3.005 5.394 -17.070 1.00 39.72 89 GLY A N 1
ATOM 674 C CA . GLY A 1 89 ? 2.773 6.365 -15.988 1.00 39.72 89 GLY A CA 1
ATOM 675 C C . GLY A 1 89 ? 3.709 6.242 -14.779 1.00 39.72 89 GLY A C 1
ATOM 676 O O . GLY A 1 89 ? 3.435 6.810 -13.724 1.00 39.72 89 GLY A O 1
ATOM 677 N N . GLY A 1 90 ? 4.823 5.516 -14.901 1.00 46.34 90 GLY A N 1
ATOM 678 C CA . GLY A 1 90 ? 5.811 5.396 -13.831 1.00 46.34 90 GLY A CA 1
ATOM 679 C C . GLY A 1 90 ? 6.830 6.537 -13.840 1.00 46.34 90 GLY A C 1
ATOM 680 O O . GLY A 1 90 ? 7.754 6.526 -14.649 1.00 46.34 90 GLY A O 1
ATOM 681 N N . ALA A 1 91 ? 6.720 7.481 -12.899 1.00 51.06 91 ALA A N 1
ATOM 682 C CA . ALA A 1 91 ? 7.869 8.291 -12.478 1.00 51.06 91 ALA A CA 1
ATOM 683 C C . ALA A 1 91 ? 9.016 7.370 -11.996 1.00 51.06 91 ALA A C 1
ATOM 685 O O . ALA A 1 91 ? 8.720 6.259 -11.533 1.00 51.06 91 ALA A O 1
ATOM 686 N N . PRO A 1 92 ? 10.296 7.798 -12.063 1.00 62.59 92 PRO A N 1
ATOM 687 C CA . PRO A 1 92 ? 11.425 7.024 -11.541 1.00 62.59 92 PRO A CA 1
ATOM 688 C C . PRO A 1 92 ? 11.115 6.469 -10.147 1.00 62.59 92 PRO A C 1
ATOM 690 O O . PRO A 1 92 ? 10.571 7.199 -9.320 1.00 62.59 92 PRO A O 1
ATOM 693 N N . ALA A 1 93 ? 11.440 5.197 -9.889 1.00 64.00 93 ALA A N 1
ATOM 694 C CA . ALA A 1 93 ? 11.017 4.477 -8.679 1.00 64.00 93 ALA A CA 1
ATOM 695 C C . ALA A 1 93 ? 11.261 5.278 -7.388 1.00 64.00 93 ALA A C 1
ATOM 697 O O . ALA A 1 93 ? 10.370 5.387 -6.555 1.00 64.00 93 ALA A O 1
ATOM 698 N N . HIS A 1 94 ? 12.414 5.937 -7.282 1.00 65.81 94 HIS A N 1
ATOM 699 C CA . HIS A 1 94 ? 12.752 6.809 -6.160 1.00 65.81 94 HIS A CA 1
ATOM 700 C C . HIS A 1 94 ? 11.814 8.022 -6.020 1.00 65.81 94 HIS A C 1
ATOM 702 O O . HIS A 1 94 ? 11.251 8.257 -4.956 1.00 65.81 94 HIS A O 1
ATOM 708 N N . ALA A 1 95 ? 11.560 8.763 -7.103 1.00 65.25 95 ALA A N 1
ATOM 709 C CA . ALA A 1 95 ? 10.626 9.892 -7.080 1.00 65.25 95 ALA A CA 1
ATOM 710 C C . ALA A 1 95 ? 9.191 9.443 -6.752 1.00 65.25 95 ALA A C 1
ATOM 712 O O . ALA A 1 95 ? 8.461 10.136 -6.050 1.00 65.25 95 ALA A O 1
ATOM 713 N N . ALA A 1 96 ? 8.803 8.255 -7.220 1.00 66.75 96 ALA A N 1
ATOM 714 C CA . ALA A 1 96 ? 7.512 7.660 -6.908 1.00 66.75 96 ALA A CA 1
ATOM 715 C C . ALA A 1 96 ? 7.360 7.290 -5.426 1.00 66.75 96 ALA A C 1
ATOM 717 O O . ALA A 1 96 ? 6.269 7.442 -4.878 1.00 66.75 96 ALA A O 1
ATOM 718 N N . LEU A 1 97 ? 8.431 6.816 -4.785 1.00 68.62 97 LEU A N 1
ATOM 719 C CA . LEU A 1 97 ? 8.456 6.549 -3.346 1.00 68.62 97 LEU A CA 1
ATOM 720 C C . LEU A 1 97 ? 8.376 7.845 -2.540 1.00 68.62 97 LEU A C 1
ATOM 722 O O . LEU A 1 97 ? 7.579 7.938 -1.613 1.00 68.62 97 LEU A O 1
ATOM 726 N N . LEU A 1 98 ? 9.124 8.872 -2.946 1.00 71.94 98 LEU A N 1
ATOM 727 C CA . LEU A 1 98 ? 9.088 10.183 -2.295 1.00 71.94 98 LEU A CA 1
ATOM 728 C C . LEU A 1 98 ? 7.737 10.897 -2.444 1.00 71.94 98 LEU A C 1
ATOM 730 O O . LEU A 1 98 ? 7.386 11.721 -1.608 1.00 71.94 98 LEU A O 1
ATOM 734 N N . SER A 1 99 ? 6.972 10.583 -3.491 1.00 74.12 99 SER A N 1
ATOM 735 C CA . SER A 1 99 ? 5.635 11.151 -3.714 1.00 74.12 99 SER A CA 1
ATOM 736 C C . SER A 1 99 ? 4.513 10.482 -2.910 1.00 74.12 99 SER A C 1
ATOM 738 O O . SER A 1 99 ? 3.355 10.876 -3.047 1.00 74.12 99 SER A O 1
ATOM 740 N N . GLN A 1 100 ? 4.818 9.449 -2.115 1.00 79.12 100 GLN A N 1
ATOM 741 C CA . GLN A 1 100 ? 3.797 8.742 -1.343 1.00 79.12 100 GLN A CA 1
ATOM 742 C C . GLN A 1 100 ? 3.282 9.586 -0.166 1.00 79.12 100 GLN A C 1
ATOM 744 O O . GLN A 1 100 ? 4.030 10.401 0.382 1.00 79.12 100 GLN A O 1
ATOM 749 N N . PRO A 1 101 ? 2.027 9.374 0.275 1.00 84.06 101 PRO A N 1
ATOM 750 C CA . PRO A 1 101 ? 1.496 10.050 1.451 1.00 84.06 101 PRO A CA 1
ATOM 751 C C . PRO A 1 101 ? 2.374 9.833 2.695 1.00 84.06 101 PRO A C 1
ATOM 753 O O . PRO A 1 101 ? 2.950 8.747 2.863 1.00 84.06 101 PRO A O 1
ATOM 756 N N . PRO A 1 102 ? 2.457 10.815 3.609 1.00 85.69 102 PRO A N 1
ATOM 757 C CA . PRO A 1 102 ? 3.182 10.661 4.864 1.00 85.69 102 PRO A CA 1
ATOM 758 C C . PRO A 1 102 ? 2.725 9.422 5.643 1.00 85.69 102 PRO A C 1
ATOM 760 O O . PRO A 1 102 ? 1.536 9.179 5.813 1.00 85.69 102 PRO A O 1
ATOM 763 N N . GLY A 1 103 ? 3.678 8.632 6.138 1.00 82.50 103 GLY A N 1
ATOM 764 C CA . GLY A 1 103 ? 3.390 7.426 6.921 1.00 82.50 103 GLY A CA 1
ATOM 765 C C . GLY A 1 103 ? 3.161 6.146 6.107 1.00 82.50 103 GLY A C 1
ATOM 766 O O . GLY A 1 103 ? 3.183 5.068 6.695 1.00 82.50 103 GLY A O 1
ATOM 767 N N . SER A 1 104 ? 3.049 6.237 4.778 1.00 81.81 104 SER A N 1
ATOM 768 C CA . SER A 1 104 ? 2.877 5.092 3.860 1.00 81.81 104 SER A CA 1
ATOM 769 C C . SER A 1 104 ? 3.963 4.015 3.966 1.00 81.81 104 SER A C 1
ATOM 771 O O . SER A 1 104 ? 3.696 2.850 3.691 1.00 81.81 104 SER A O 1
ATOM 773 N N . LEU A 1 105 ? 5.172 4.391 4.394 1.00 83.44 105 LEU A N 1
ATOM 774 C CA . LEU A 1 105 ? 6.330 3.499 4.511 1.00 83.44 105 LEU A CA 1
ATOM 775 C C . LEU A 1 105 ? 6.584 2.991 5.942 1.00 83.44 105 LEU A C 1
ATOM 777 O O . LEU A 1 105 ? 7.537 2.242 6.154 1.00 83.44 105 LEU A O 1
ATOM 781 N N . LYS A 1 106 ? 5.759 3.368 6.937 1.00 83.44 106 LYS A N 1
ATOM 782 C CA . LYS A 1 106 ? 5.965 2.971 8.349 1.00 83.44 106 LYS A CA 1
ATOM 783 C C . LYS A 1 106 ? 5.960 1.451 8.544 1.00 83.44 106 LYS A C 1
ATOM 785 O O . LYS A 1 106 ? 6.757 0.951 9.327 1.00 83.44 106 LYS A O 1
ATOM 790 N N . GLY A 1 107 ? 5.088 0.735 7.831 1.00 81.31 107 GLY A N 1
ATOM 791 C CA . GLY A 1 107 ? 4.994 -0.733 7.847 1.00 81.31 107 GLY A CA 1
ATOM 792 C C . GLY A 1 107 ? 5.868 -1.420 6.793 1.00 81.31 107 GLY A C 1
ATOM 793 O O . GLY A 1 107 ? 5.595 -2.558 6.405 1.00 81.31 107 GLY A O 1
ATOM 794 N N . GLY A 1 108 ? 6.882 -0.720 6.277 1.00 85.75 108 GLY A N 1
ATOM 795 C CA . GLY A 1 108 ? 7.778 -1.204 5.233 1.00 85.75 108 GLY A CA 1
ATOM 796 C C . GLY A 1 108 ? 7.285 -0.939 3.811 1.00 85.75 108 GLY A C 1
ATOM 797 O O . GLY A 1 108 ? 6.182 -0.448 3.574 1.00 85.75 108 GLY A O 1
ATOM 798 N N . LEU A 1 109 ? 8.143 -1.280 2.850 1.00 82.62 109 LEU A N 1
ATOM 799 C CA . LEU A 1 109 ? 7.910 -1.081 1.427 1.00 82.62 109 LEU A CA 1
ATOM 800 C C . LEU A 1 109 ? 7.792 -2.427 0.710 1.00 82.62 109 LEU A C 1
ATOM 802 O O . LEU A 1 109 ? 8.679 -3.275 0.817 1.00 82.62 109 LEU A O 1
ATOM 806 N N . ARG A 1 110 ? 6.737 -2.597 -0.092 1.00 87.62 110 ARG A N 1
ATOM 807 C CA . ARG A 1 110 ? 6.631 -3.706 -1.043 1.00 87.62 110 ARG A CA 1
ATOM 808 C C . ARG A 1 110 ? 6.324 -3.172 -2.436 1.00 87.62 110 ARG A C 1
ATOM 810 O O . ARG A 1 110 ? 5.330 -2.482 -2.640 1.00 87.62 110 ARG A O 1
ATOM 817 N N . VAL A 1 111 ? 7.162 -3.515 -3.407 1.00 84.50 111 VAL A N 1
ATOM 818 C CA . VAL A 1 111 ? 7.042 -3.057 -4.800 1.00 84.50 111 VAL A CA 1
ATOM 819 C C . VAL A 1 111 ? 7.186 -4.253 -5.731 1.00 84.50 111 VAL A C 1
ATOM 821 O O . VAL A 1 111 ? 7.972 -5.161 -5.462 1.00 84.50 111 VAL A O 1
ATOM 824 N N . THR A 1 112 ? 6.421 -4.265 -6.820 1.00 83.94 112 THR A N 1
ATOM 825 C CA . THR A 1 112 ? 6.619 -5.221 -7.912 1.00 83.94 112 THR A CA 1
ATOM 826 C C . THR A 1 112 ? 7.801 -4.791 -8.771 1.00 83.94 112 THR A C 1
ATOM 828 O O . THR A 1 112 ? 7.801 -3.696 -9.327 1.00 83.94 112 THR A O 1
ATOM 831 N N . GLU A 1 113 ? 8.770 -5.684 -8.950 1.00 83.38 113 GLU A N 1
ATOM 832 C CA . GLU A 1 113 ? 9.766 -5.558 -10.010 1.00 83.38 113 GLU A CA 1
ATOM 833 C C . GLU A 1 113 ? 9.347 -6.442 -11.187 1.00 83.38 113 GLU A C 1
ATOM 835 O O . GLU A 1 113 ? 9.168 -7.652 -11.037 1.00 83.38 113 GLU A O 1
ATOM 840 N N . GLN A 1 114 ? 9.140 -5.846 -12.361 1.00 78.69 114 GLN A N 1
ATOM 841 C CA . GLN A 1 114 ? 8.711 -6.612 -13.529 1.00 78.69 114 GLN A CA 1
ATOM 842 C C . GLN A 1 114 ? 9.848 -7.473 -14.078 1.00 78.69 114 GLN A C 1
ATOM 844 O O . GLN A 1 114 ? 11.001 -7.049 -14.105 1.00 78.69 114 GLN A O 1
ATOM 849 N N . GLY A 1 115 ? 9.508 -8.660 -14.589 1.00 82.50 115 GLY A N 1
ATOM 850 C CA . GLY A 1 115 ? 10.482 -9.604 -15.150 1.00 82.50 115 GLY A CA 1
ATOM 851 C C . GLY A 1 115 ? 11.370 -8.994 -16.239 1.00 82.50 115 GLY A C 1
ATOM 852 O O . GLY A 1 115 ? 12.571 -9.251 -16.267 1.00 82.50 115 GLY A O 1
ATOM 853 N N . GLU A 1 116 ? 10.808 -8.117 -17.076 1.00 80.75 116 GLU A N 1
ATOM 854 C CA . GLU A 1 116 ? 11.549 -7.383 -18.112 1.00 80.75 116 GLU A CA 1
ATOM 855 C C . GLU A 1 116 ? 12.636 -6.454 -17.547 1.00 80.75 116 GLU A C 1
ATOM 857 O O . GLU A 1 116 ? 13.646 -6.231 -18.209 1.00 80.75 116 GLU A O 1
ATOM 862 N N . MET A 1 117 ? 12.481 -5.975 -16.308 1.00 82.75 117 MET A N 1
ATOM 863 C CA . MET A 1 117 ? 13.422 -5.067 -15.644 1.00 82.75 117 MET A CA 1
ATOM 864 C C . MET A 1 117 ? 14.527 -5.793 -14.871 1.00 82.75 117 MET A C 1
ATOM 866 O O . MET A 1 117 ? 15.576 -5.200 -14.617 1.00 82.75 117 MET A O 1
ATOM 870 N N . ILE A 1 118 ? 14.336 -7.074 -14.532 1.00 86.31 118 ILE A N 1
ATOM 871 C CA . ILE A 1 118 ? 15.264 -7.841 -13.685 1.00 86.31 118 ILE A CA 1
ATOM 872 C C . ILE A 1 118 ? 16.677 -7.843 -14.264 1.00 86.31 118 ILE A C 1
ATOM 874 O O . ILE A 1 118 ? 17.635 -7.541 -13.557 1.00 86.31 118 ILE A O 1
ATOM 878 N N . ARG A 1 119 ? 16.822 -8.131 -15.563 1.00 85.75 119 ARG A N 1
ATOM 879 C CA . ARG A 1 119 ? 18.145 -8.170 -16.204 1.00 85.75 119 ARG A CA 1
ATOM 880 C C . ARG A 1 119 ? 18.821 -6.799 -16.209 1.00 85.75 119 ARG A C 1
ATOM 882 O O . ARG A 1 119 ? 20.034 -6.731 -16.045 1.00 85.75 119 ARG A O 1
ATOM 889 N N . PHE A 1 120 ? 18.055 -5.725 -16.386 1.00 83.69 120 PHE A N 1
ATOM 890 C CA . PHE A 1 120 ? 18.597 -4.367 -16.407 1.00 83.69 120 PHE A CA 1
ATOM 891 C C . PHE A 1 120 ? 19.038 -3.904 -15.022 1.00 83.69 120 PHE A C 1
ATOM 893 O O . PHE A 1 120 ? 20.094 -3.296 -14.913 1.00 83.69 120 PHE A O 1
ATOM 900 N N . LYS A 1 121 ? 18.266 -4.208 -13.973 1.00 83.25 121 LYS A N 1
ATOM 901 C CA . LYS A 1 121 ? 18.572 -3.762 -12.605 1.00 83.25 121 LYS A CA 1
ATOM 902 C C . LYS A 1 121 ? 19.551 -4.661 -11.863 1.00 83.25 121 LYS A C 1
ATOM 904 O O . LYS A 1 121 ? 20.279 -4.168 -11.011 1.00 83.25 121 LYS A O 1
ATOM 909 N N . TYR A 1 122 ? 19.569 -5.955 -12.180 1.00 89.25 122 TYR A N 1
ATOM 910 C CA . TYR A 1 122 ? 20.298 -6.955 -11.395 1.00 89.25 122 TYR A CA 1
ATOM 911 C C . TYR A 1 122 ? 21.284 -7.806 -12.200 1.00 89.25 122 TYR A C 1
ATOM 913 O O . TYR A 1 122 ? 21.866 -8.751 -11.672 1.00 89.25 122 TYR A O 1
ATOM 921 N N . GLY A 1 123 ? 21.484 -7.493 -13.484 1.00 90.62 123 GLY A N 1
ATOM 922 C CA . GLY A 1 123 ? 22.390 -8.244 -14.356 1.00 90.62 123 GLY A CA 1
ATOM 923 C C . GLY A 1 123 ? 23.878 -8.017 -14.077 1.00 90.62 123 GLY A C 1
ATOM 924 O O . GLY A 1 123 ? 24.690 -8.850 -14.471 1.00 90.62 123 GLY A O 1
ATOM 925 N N . LEU A 1 124 ? 24.242 -6.917 -13.408 1.00 93.81 124 LEU A N 1
ATOM 926 C CA . LEU A 1 124 ? 25.620 -6.580 -13.039 1.00 93.81 124 LEU A CA 1
ATOM 927 C C . LEU A 1 124 ? 25.676 -6.112 -11.576 1.00 93.81 124 LEU A C 1
ATOM 929 O O . LEU A 1 124 ? 24.822 -5.315 -11.186 1.00 93.81 124 LEU A O 1
ATOM 933 N N . PRO A 1 125 ? 26.680 -6.532 -10.777 1.00 95.25 125 PRO A N 1
ATOM 934 C CA . PRO A 1 125 ? 26.771 -6.176 -9.358 1.00 95.25 125 PRO A CA 1
ATOM 935 C C . PRO A 1 125 ? 26.716 -4.670 -9.077 1.00 95.25 125 PRO A C 1
ATOM 937 O O . PRO A 1 125 ? 26.001 -4.245 -8.175 1.00 95.25 125 PRO A O 1
ATOM 940 N N . GLU A 1 126 ? 27.413 -3.855 -9.871 1.00 92.31 126 GLU A N 1
ATOM 941 C CA . GLU A 1 126 ? 27.431 -2.395 -9.702 1.00 92.31 126 GLU A CA 1
ATOM 942 C C . GLU A 1 126 ? 26.035 -1.783 -9.897 1.00 92.31 126 GLU A C 1
ATOM 944 O O . GLU A 1 126 ? 25.580 -0.983 -9.080 1.00 92.31 126 GLU A O 1
ATOM 949 N N . ILE A 1 127 ? 25.309 -2.235 -10.926 1.00 88.19 127 ILE A N 1
ATOM 950 C CA . ILE A 1 127 ? 23.945 -1.771 -11.215 1.00 88.19 127 ILE A CA 1
ATOM 951 C C . ILE A 1 127 ? 22.965 -2.254 -10.141 1.00 88.19 127 ILE A C 1
ATOM 953 O O . ILE A 1 127 ? 22.062 -1.507 -9.759 1.00 88.19 127 ILE A O 1
ATOM 957 N N . THR A 1 128 ? 23.161 -3.462 -9.604 1.00 91.56 128 THR A N 1
ATOM 958 C CA . THR A 1 128 ? 22.376 -3.985 -8.477 1.00 91.56 128 THR A CA 1
ATOM 959 C C . THR A 1 128 ? 22.492 -3.080 -7.262 1.00 91.56 128 THR A C 1
ATOM 961 O O . THR A 1 128 ? 21.471 -2.719 -6.679 1.00 91.56 128 THR A O 1
ATOM 964 N N . VAL A 1 129 ? 23.714 -2.688 -6.889 1.00 92.38 129 VAL A N 1
ATOM 965 C CA . VAL A 1 129 ? 23.946 -1.814 -5.731 1.00 92.38 129 VAL A CA 1
ATOM 966 C C . VAL A 1 129 ? 23.249 -0.471 -5.933 1.00 92.38 129 VAL A C 1
ATOM 968 O O . VAL A 1 129 ? 22.491 -0.055 -5.059 1.00 92.38 129 VAL A O 1
ATOM 971 N N . SER A 1 130 ? 23.411 0.160 -7.102 1.00 86.00 130 SER A N 1
ATOM 972 C CA . SER A 1 130 ? 22.709 1.411 -7.422 1.00 86.00 130 SER A CA 1
ATOM 973 C C . SER A 1 130 ? 21.186 1.254 -7.463 1.00 86.00 130 SER A C 1
ATOM 975 O O . SER A 1 130 ? 20.456 2.161 -7.077 1.00 86.00 130 SER A O 1
ATOM 977 N N . SER A 1 131 ? 20.675 0.109 -7.917 1.00 84.75 131 SER A N 1
ATOM 978 C CA . SER A 1 131 ? 19.232 -0.150 -7.971 1.00 84.75 131 SER A CA 1
ATOM 979 C C . SER A 1 131 ? 18.641 -0.345 -6.578 1.00 84.75 131 SER A C 1
ATOM 981 O O . SER A 1 131 ? 17.563 0.169 -6.295 1.00 84.75 131 SER A O 1
ATOM 983 N N . LEU A 1 132 ? 19.340 -1.066 -5.698 1.00 87.38 132 LEU A N 1
ATOM 984 C CA . LEU A 1 132 ? 18.920 -1.272 -4.312 1.00 87.38 132 LEU A CA 1
ATOM 985 C C . LEU A 1 132 ? 19.020 0.018 -3.493 1.00 87.38 132 LEU A C 1
ATOM 987 O O . LEU A 1 132 ? 18.120 0.284 -2.699 1.00 87.38 132 LEU A O 1
ATOM 991 N N . SER A 1 133 ? 20.039 0.853 -3.731 1.00 86.31 133 SER A N 1
ATOM 992 C CA . SER A 1 133 ? 20.196 2.118 -3.004 1.00 86.31 133 SER A CA 1
ATOM 993 C C . SER A 1 133 ? 19.024 3.078 -3.214 1.00 86.31 133 SER A C 1
ATOM 995 O O . SER A 1 133 ? 18.711 3.851 -2.318 1.00 86.31 133 SER A O 1
ATOM 997 N N . LEU A 1 134 ? 18.328 3.006 -4.355 1.00 80.88 134 LEU A N 1
ATOM 998 C CA . LEU A 1 134 ? 17.122 3.808 -4.614 1.00 80.88 134 LEU A CA 1
ATOM 999 C C . LEU A 1 134 ? 15.922 3.428 -3.731 1.00 80.88 134 LEU A C 1
ATOM 1001 O O . LEU A 1 134 ? 14.967 4.198 -3.664 1.00 80.88 134 LEU A O 1
ATOM 1005 N N . TYR A 1 135 ? 15.937 2.250 -3.104 1.00 78.19 135 TYR A N 1
ATOM 1006 C CA . TYR A 1 135 ? 14.877 1.789 -2.201 1.00 78.19 135 TYR A CA 1
ATOM 1007 C C . TYR A 1 135 ? 15.224 1.991 -0.718 1.00 78.19 135 TYR A C 1
ATOM 1009 O O . TYR A 1 135 ? 14.336 1.891 0.125 1.00 78.19 135 TYR A O 1
ATOM 1017 N N . THR A 1 136 ? 16.499 2.232 -0.396 1.00 79.19 136 THR A N 1
ATOM 1018 C CA . THR A 1 136 ? 17.003 2.344 0.985 1.00 79.19 136 THR A CA 1
ATOM 1019 C C . THR A 1 136 ? 17.522 3.734 1.348 1.00 79.19 136 THR A C 1
ATOM 1021 O O . THR A 1 136 ? 17.823 3.960 2.519 1.00 79.19 136 THR A O 1
ATOM 1024 N N . GLY A 1 137 ? 17.736 4.595 0.348 1.00 61.59 137 GLY A N 1
ATOM 1025 C CA . GLY A 1 137 ? 18.274 5.951 0.491 1.00 61.59 137 GLY A CA 1
ATOM 1026 C C . GLY A 1 137 ? 17.236 6.997 0.860 1.00 61.59 137 GLY A C 1
ATOM 1027 O O . GLY A 1 137 ? 16.031 6.752 0.627 1.00 61.59 137 GLY A O 1
#

Secondary structure (DSSP, 8-state):
----EE-SHHHHHHHHHHHHHHHT-HHHHHHHTTEEEEEE--HHHHHHH-HHHHHHHHHHHHHHHHHHHHHTT-EEEEEE-----GGGT---HHHHHHTSPTTTTTT-EEEPPPHHHHHHHHSSHHHHHHHHHHHH-

pLDDT: mean 83.53, std 14.79, range [32.44, 97.94]

Radius of gyration: 15.74 Å; chains: 1; bounding box: 43×26×37 Å

Foldseek 3Di:
DDEEEQAALVSLVCVLVVVLVQLPDPVSCVVCVQEYEYEYHQQRNCVHPNNVSSVVSNQVSLVSNQVSSVVSSHQYAYAYADDPDPVRNDDDPLVVVVPHPPPNQVSHYHYDDDPVCCCVQPVDPVSVVVSVVSRVD

Sequence (137 aa):
PVAPLFETLDDLNNANDVMTQLLNIDWYRGLIQGKQMVMIGYSDSAKDAGVMAASWAQYQAQDALIKTCEKAGIELTLFHGRGGSIGRGGAPAHAALLSQPPGSLKGGLRVTEQGEMIRFKYGLPEITVSSLSLYTG